Protein AF-A0A561W1V2-F1 (afdb_monomer)

Nearest PDB structures (foldseek):
  8jh6-assembly1_B  TM=4.503E-01  e=3.134E-01  synthetic construct
  3fyq-assembly1_A  TM=4.384E-01  e=1.949E+00  Drosophila melanogaster
  7p3r-assembly1_D  TM=3.914E-01  e=1.766E+00  Vibrio cholerae O1 biovar El Tor str. N16961

Radius of gyration: 22.19 Å; Cα contacts (8 Å, |Δi|>4): 143; chains: 1; bounding box: 46×41×90 Å

Mean predicted aligned error: 9.51 Å

Sequence (174 aa):
MGTGLNDRARFRRDHTAKLFEQRSAAYAGYGRAIKACYQLSNRIAAGRGLHAQTPSLSPEDGLPQLEAAAAQRERDWEHVLLLGDPATVEAARTWHRSVWLMEWYAHGWIEDADADGWERAVADASRARTDFYAAARQSLNIPDARLTDGVWPVEWMMRRKPATAADVASPRGH

Structure (mmCIF, N/CA/C/O backbone):
data_AF-A0A561W1V2-F1
#
_entry.id   AF-A0A561W1V2-F1
#
loop_
_atom_site.group_PDB
_atom_site.id
_atom_site.type_symbol
_atom_site.label_atom_id
_atom_site.label_alt_id
_atom_site.label_comp_id
_atom_site.label_asym_id
_atom_site.label_entity_id
_atom_site.label_seq_id
_atom_site.pdbx_PDB_ins_code
_atom_site.Cartn_x
_atom_site.Cartn_y
_atom_site.Cartn_z
_atom_site.occupancy
_atom_site.B_iso_or_equiv
_atom_site.auth_seq_id
_atom_site.auth_comp_id
_atom_site.auth_asym_id
_atom_site.auth_atom_id
_atom_site.pdbx_PDB_model_num
ATOM 1 N N . MET A 1 1 ? -29.371 10.754 42.926 1.00 50.38 1 MET A N 1
ATOM 2 C CA . MET A 1 1 ? -28.216 9.844 42.746 1.00 50.38 1 MET A CA 1
ATOM 3 C 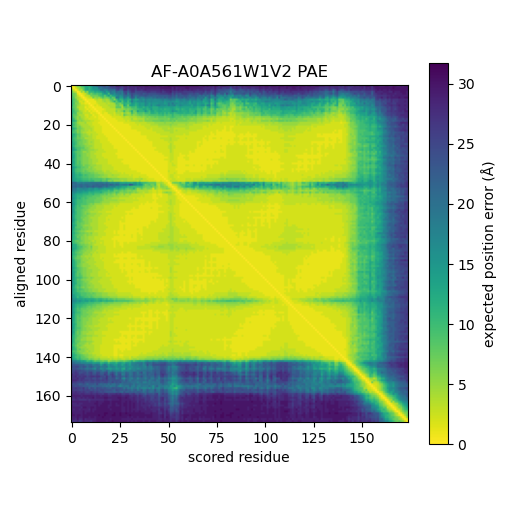C . MET A 1 1 ? -28.379 9.076 41.433 1.00 50.38 1 MET A C 1
ATOM 5 O O . MET A 1 1 ? -29.119 8.108 41.406 1.00 50.38 1 MET A O 1
ATOM 9 N N . GLY A 1 2 ? -27.760 9.535 40.338 1.00 56.50 2 GLY A N 1
ATOM 10 C CA . GLY A 1 2 ? -27.912 8.931 38.997 1.00 56.50 2 GLY A CA 1
ATOM 11 C C . GLY A 1 2 ? -26.825 9.340 37.991 1.00 56.50 2 GLY A C 1
ATOM 12 O O . GLY A 1 2 ? -27.050 9.315 36.788 1.00 56.50 2 GLY A O 1
ATOM 13 N N . THR A 1 3 ? -25.656 9.769 38.473 1.00 61.47 3 THR A N 1
ATOM 14 C CA . THR A 1 3 ? -24.596 10.389 37.657 1.00 61.47 3 THR A CA 1
ATOM 15 C C . THR A 1 3 ? -23.541 9.390 37.167 1.00 61.47 3 THR A C 1
ATOM 17 O O . THR A 1 3 ? -23.103 9.491 36.028 1.00 61.47 3 THR A O 1
ATOM 20 N N . GLY A 1 4 ? -23.188 8.361 37.946 1.00 67.69 4 GLY A N 1
ATOM 21 C CA . GLY A 1 4 ? -22.069 7.461 37.611 1.00 67.69 4 GLY A CA 1
ATOM 22 C C . GLY A 1 4 ? -22.291 6.499 36.429 1.00 67.69 4 GLY A C 1
ATOM 23 O O . GLY A 1 4 ? -21.335 6.135 35.749 1.00 67.69 4 GLY A O 1
ATOM 24 N N . LEU A 1 5 ? -23.532 6.079 36.154 1.00 69.69 5 LEU A N 1
ATOM 25 C CA . LEU A 1 5 ? -23.837 5.171 35.032 1.00 69.69 5 LEU A CA 1
ATOM 26 C C . LEU A 1 5 ? -23.863 5.907 33.685 1.00 69.69 5 LEU A C 1
ATOM 28 O O . LEU A 1 5 ? -23.300 5.416 32.706 1.00 69.69 5 LEU A O 1
ATOM 32 N N . ASN A 1 6 ? -24.452 7.107 33.656 1.00 76.94 6 ASN A N 1
ATOM 33 C CA . ASN A 1 6 ? -24.468 7.959 32.466 1.00 76.94 6 ASN A CA 1
ATOM 34 C C . ASN A 1 6 ? -23.058 8.420 32.075 1.00 76.94 6 ASN A C 1
ATOM 36 O O . ASN A 1 6 ? -22.739 8.453 30.885 1.00 76.94 6 ASN A O 1
ATOM 40 N N . ASP A 1 7 ? -22.200 8.700 33.058 1.00 80.81 7 ASP A N 1
ATOM 41 C CA . ASP A 1 7 ? -20.826 9.141 32.808 1.00 80.81 7 ASP A CA 1
ATOM 42 C C . ASP A 1 7 ? -19.958 8.016 32.214 1.00 80.81 7 ASP A C 1
ATOM 44 O O . ASP A 1 7 ? -19.264 8.213 31.218 1.00 80.81 7 ASP A O 1
ATOM 48 N N . ARG A 1 8 ? -20.100 6.776 32.711 1.00 78.00 8 ARG A N 1
ATOM 49 C CA . ARG A 1 8 ? -19.442 5.590 32.123 1.00 78.00 8 ARG A CA 1
ATOM 50 C C . ARG A 1 8 ? -19.919 5.289 30.702 1.00 78.00 8 ARG A C 1
ATOM 52 O O . ARG A 1 8 ? -19.114 4.919 29.847 1.00 78.00 8 ARG A O 1
ATOM 59 N N . ALA A 1 9 ? -21.219 5.428 30.437 1.00 80.62 9 ALA A N 1
ATOM 60 C CA . ALA A 1 9 ? -21.780 5.211 29.105 1.00 80.62 9 ALA A CA 1
ATOM 61 C C . ALA A 1 9 ? -21.320 6.280 28.100 1.00 80.62 9 ALA A C 1
ATOM 63 O O . ALA A 1 9 ? -21.089 5.966 26.932 1.00 80.62 9 ALA A O 1
ATOM 64 N N . ARG A 1 10 ? -21.162 7.538 28.535 1.00 79.50 10 ARG A N 1
ATOM 65 C CA . ARG A 1 10 ? -20.542 8.601 27.731 1.00 79.50 10 ARG A CA 1
ATOM 66 C C . ARG A 1 10 ? -19.061 8.303 27.479 1.00 79.50 10 ARG A C 1
ATOM 68 O O . ARG A 1 10 ? -18.674 8.211 26.321 1.00 79.50 10 ARG A O 1
ATOM 75 N N . PHE A 1 11 ? -18.281 8.025 28.526 1.00 82.25 11 PHE A N 1
ATOM 76 C CA . PHE A 1 11 ? -16.850 7.724 28.414 1.00 82.25 11 PHE A CA 1
ATOM 77 C C . PHE A 1 11 ? -16.556 6.580 27.430 1.00 82.25 11 PHE A C 1
ATOM 79 O O . PHE A 1 11 ? -15.683 6.700 26.575 1.00 82.25 11 PHE A O 1
ATOM 86 N N . ARG A 1 12 ? -17.325 5.483 27.490 1.00 80.69 12 ARG A N 1
ATOM 87 C CA . ARG A 1 12 ? -17.174 4.356 26.553 1.00 80.69 12 ARG A CA 1
ATOM 88 C C . ARG A 1 12 ? -17.457 4.743 25.102 1.00 80.69 12 ARG A C 1
ATOM 90 O O . ARG A 1 12 ? -16.742 4.283 24.212 1.00 80.69 12 ARG A O 1
ATOM 97 N N . ARG A 1 13 ? -18.489 5.557 24.852 1.00 82.31 13 ARG A N 1
ATOM 98 C CA . ARG A 1 13 ? -18.819 6.033 23.499 1.00 82.31 13 ARG A CA 1
ATOM 99 C C . ARG A 1 13 ? -17.713 6.925 22.951 1.00 82.31 13 ARG A C 1
ATOM 101 O O . ARG A 1 13 ? -17.255 6.680 21.842 1.00 82.31 13 ARG A O 1
ATOM 108 N N . ASP A 1 14 ? -17.234 7.867 23.755 1.00 86.00 14 ASP A N 1
ATOM 109 C CA . ASP A 1 14 ? -16.172 8.793 23.357 1.00 86.00 14 ASP A CA 1
ATOM 110 C C . ASP A 1 14 ? -14.857 8.050 23.084 1.00 86.00 14 ASP A C 1
ATOM 112 O O . ASP A 1 14 ? -14.176 8.317 22.096 1.00 86.00 14 ASP A O 1
ATOM 116 N N . HIS A 1 15 ? -14.522 7.058 23.914 1.00 85.44 15 HIS A N 1
ATOM 117 C CA . HIS A 1 15 ? -13.357 6.200 23.698 1.00 85.44 15 HIS A CA 1
ATOM 118 C C . HIS A 1 15 ? -13.479 5.370 22.411 1.00 85.44 15 HIS A C 1
ATOM 120 O O . HIS A 1 15 ? -12.527 5.266 21.642 1.00 85.44 15 HIS A O 1
ATOM 126 N N . THR A 1 16 ? -14.661 4.807 22.147 1.00 87.00 16 THR A N 1
ATOM 127 C CA . THR A 1 16 ? -14.923 4.033 20.923 1.00 87.00 16 THR A CA 1
ATOM 128 C C . THR A 1 16 ? -14.816 4.912 19.677 1.00 87.00 16 THR A C 1
ATOM 130 O O . THR A 1 16 ? -14.198 4.506 18.697 1.00 87.00 16 THR A O 1
ATOM 133 N N . ALA A 1 17 ? -15.357 6.133 19.726 1.00 89.69 17 ALA A N 1
ATOM 134 C CA . ALA A 1 17 ? -15.276 7.091 18.627 1.00 89.69 17 ALA A CA 1
ATOM 135 C C . ALA A 1 17 ? -13.825 7.504 18.326 1.00 89.69 17 ALA A C 1
ATOM 137 O O . ALA A 1 17 ? -13.420 7.513 17.167 1.00 89.69 17 ALA A O 1
ATOM 138 N N . LYS A 1 18 ? -13.016 7.762 19.363 1.00 91.56 18 LYS A N 1
ATOM 139 C CA . LYS A 1 18 ? -11.589 8.087 19.200 1.00 91.56 18 LYS A CA 1
ATOM 140 C C . LYS A 1 18 ? -10.798 6.940 18.582 1.00 91.56 18 LYS A C 1
ATOM 142 O O . LYS A 1 18 ? -10.007 7.169 17.674 1.00 91.56 18 LYS A O 1
ATOM 147 N N . LEU A 1 19 ? -11.028 5.708 19.040 1.00 89.94 19 LEU A N 1
ATOM 148 C CA . LEU A 1 19 ? -10.378 4.537 18.451 1.00 89.94 19 LEU A CA 1
ATOM 149 C C . LEU A 1 19 ? -10.779 4.337 16.987 1.00 89.94 19 LEU A C 1
ATOM 151 O O . LEU A 1 19 ? -9.924 4.017 16.164 1.00 89.94 19 LEU A O 1
ATOM 155 N N . PHE A 1 20 ? -12.053 4.554 16.650 1.00 93.19 20 PHE A N 1
ATOM 156 C CA . PHE A 1 20 ? -12.519 4.517 15.265 1.00 93.19 20 PHE A CA 1
ATOM 157 C C . PHE A 1 20 ? -11.784 5.549 14.397 1.00 93.19 20 PHE A C 1
ATOM 159 O O . PHE A 1 20 ? -11.265 5.199 13.339 1.00 93.19 20 PHE A O 1
ATOM 166 N N . GLU A 1 21 ? -11.695 6.801 14.853 1.00 94.44 21 GLU A N 1
ATOM 167 C CA . GLU A 1 21 ? -11.021 7.880 14.125 1.00 94.44 21 GLU A CA 1
ATOM 168 C C . GLU A 1 21 ? -9.531 7.579 13.915 1.00 94.44 21 GLU A C 1
ATOM 170 O O . GLU A 1 21 ? -9.034 7.649 12.790 1.00 94.44 21 GLU A O 1
ATOM 175 N N . GLN A 1 22 ? -8.833 7.163 14.975 1.00 96.31 22 GLN A N 1
ATOM 176 C CA . GLN A 1 22 ? -7.414 6.803 14.922 1.00 96.31 22 GLN A CA 1
ATOM 177 C C . GLN A 1 22 ? -7.156 5.635 13.966 1.00 96.31 22 GLN A C 1
ATOM 179 O O . GLN A 1 22 ? -6.236 5.694 13.150 1.00 96.31 22 GLN A O 1
ATOM 184 N N . ARG A 1 23 ? -7.989 4.590 14.022 1.00 96.06 23 ARG A N 1
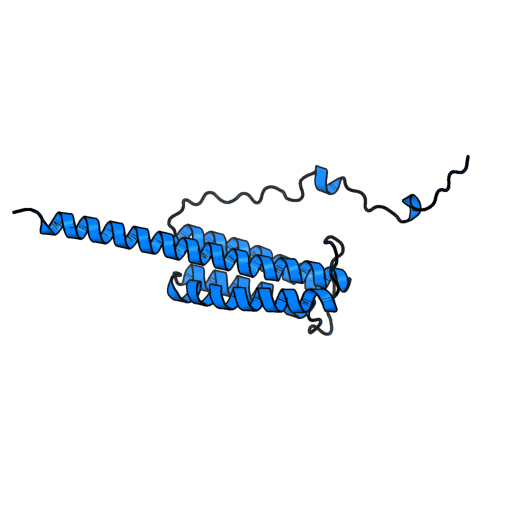ATOM 185 C CA . ARG A 1 23 ? -7.889 3.432 13.129 1.00 96.06 23 ARG A CA 1
ATOM 186 C C . ARG A 1 23 ? -8.162 3.816 11.675 1.00 96.06 23 ARG A C 1
ATOM 188 O O . ARG A 1 23 ? -7.403 3.432 10.789 1.00 96.06 23 ARG A O 1
ATOM 195 N N . SER A 1 24 ? -9.202 4.612 11.427 1.00 96.38 24 SER A N 1
ATOM 196 C CA . SER A 1 24 ? -9.519 5.116 10.088 1.00 96.38 24 SER A CA 1
ATOM 197 C C . SER A 1 24 ? -8.363 5.940 9.515 1.00 96.38 24 SER A C 1
ATOM 199 O O . SER A 1 24 ? -7.991 5.762 8.353 1.00 96.38 24 SER A O 1
ATOM 201 N N . ALA A 1 25 ? -7.760 6.812 10.327 1.00 97.31 25 ALA A N 1
ATOM 202 C CA . ALA A 1 25 ? -6.604 7.604 9.927 1.00 97.31 25 ALA A CA 1
ATOM 203 C C . ALA A 1 25 ? -5.380 6.726 9.619 1.00 97.31 25 ALA A C 1
ATOM 205 O O . ALA A 1 25 ? -4.722 6.950 8.602 1.00 97.31 25 ALA A O 1
ATOM 206 N N . ALA A 1 26 ? -5.111 5.701 10.436 1.00 98.06 26 ALA A N 1
ATOM 207 C CA . ALA A 1 26 ? -4.019 4.754 10.210 1.00 98.06 26 ALA A CA 1
ATOM 208 C C . ALA A 1 26 ? -4.178 4.009 8.875 1.00 98.06 26 ALA A C 1
ATOM 210 O O . ALA A 1 26 ? -3.259 3.997 8.057 1.00 98.06 26 ALA A O 1
ATOM 211 N N . TYR A 1 27 ? -5.365 3.458 8.602 1.00 98.06 27 TYR A N 1
ATOM 212 C CA . TYR A 1 27 ? -5.631 2.741 7.351 1.00 98.06 27 TYR A CA 1
ATOM 213 C C . TYR A 1 27 ? -5.538 3.647 6.118 1.00 98.06 27 TYR A C 1
ATOM 215 O O . TYR A 1 27 ? -4.960 3.256 5.102 1.00 98.06 27 TYR A O 1
ATOM 223 N N . ALA A 1 28 ? -6.072 4.870 6.198 1.00 97.38 28 ALA A N 1
ATOM 224 C CA . ALA A 1 28 ? -6.002 5.833 5.102 1.00 97.38 28 ALA A CA 1
ATOM 225 C C . ALA A 1 28 ? -4.567 6.327 4.846 1.00 97.38 28 ALA A C 1
ATOM 227 O O . ALA A 1 28 ? -4.155 6.455 3.689 1.00 97.38 28 ALA A O 1
ATOM 228 N N . GLY A 1 29 ? -3.801 6.589 5.912 1.00 98.00 29 GLY A N 1
ATOM 229 C CA . GLY A 1 29 ? -2.387 6.960 5.840 1.00 98.00 29 GLY A CA 1
ATOM 230 C C . GLY A 1 29 ? -1.564 5.879 5.151 1.00 98.00 29 GLY A C 1
ATOM 231 O O . GLY A 1 29 ? -0.970 6.131 4.102 1.00 98.00 29 GLY A O 1
ATOM 232 N N . TYR A 1 30 ? -1.659 4.654 5.660 1.00 98.50 30 TYR A N 1
ATOM 233 C CA . TYR A 1 30 ? -0.955 3.503 5.114 1.00 98.50 30 TYR A CA 1
ATOM 234 C C . TYR A 1 30 ? -1.314 3.211 3.652 1.00 98.50 30 TYR A C 1
ATOM 236 O O . TYR A 1 30 ? -0.427 3.047 2.812 1.00 98.50 30 TYR A O 1
ATOM 244 N N . GLY A 1 31 ? -2.607 3.227 3.305 1.00 97.88 31 GLY A N 1
ATOM 245 C CA . GLY A 1 31 ? -3.040 2.996 1.926 1.00 97.88 31 GLY A CA 1
ATOM 246 C C . GLY A 1 31 ? -2.501 4.041 0.944 1.00 97.88 31 GLY A C 1
ATOM 247 O O . GLY A 1 31 ? -2.145 3.708 -0.188 1.00 97.88 31 GLY A O 1
ATOM 248 N N . ARG A 1 32 ? -2.373 5.3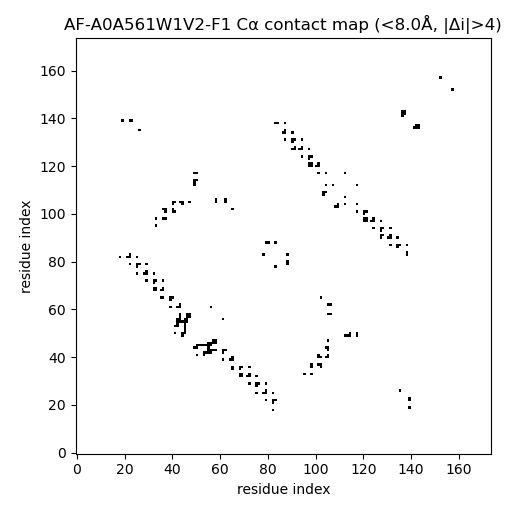02 1.373 1.00 98.06 32 ARG A N 1
ATOM 249 C CA . ARG A 1 32 ? -1.727 6.358 0.582 1.00 98.06 32 ARG A CA 1
ATOM 250 C C . ARG A 1 32 ? -0.225 6.110 0.418 1.00 98.06 32 ARG A C 1
ATOM 252 O O . ARG A 1 32 ? 0.275 6.282 -0.693 1.00 98.06 32 ARG A O 1
ATOM 259 N N . ALA A 1 33 ? 0.472 5.689 1.472 1.00 98.25 33 ALA A N 1
ATOM 260 C CA . ALA A 1 33 ? 1.908 5.421 1.419 1.00 98.25 33 ALA A CA 1
ATOM 261 C C . ALA A 1 33 ? 2.253 4.227 0.512 1.00 98.25 33 ALA A C 1
ATOM 263 O O . ALA A 1 33 ? 3.119 4.348 -0.358 1.00 98.25 33 ALA A O 1
ATOM 264 N N . ILE A 1 34 ? 1.518 3.110 0.612 1.00 98.06 34 ILE A N 1
ATOM 265 C CA . ILE A 1 34 ? 1.686 1.995 -0.333 1.00 98.06 34 ILE A CA 1
ATOM 266 C C . ILE A 1 34 ? 1.369 2.430 -1.764 1.00 98.06 34 ILE A C 1
ATOM 268 O O . ILE A 1 34 ? 2.099 2.076 -2.690 1.00 98.06 34 ILE A O 1
ATOM 272 N N . LYS A 1 35 ? 0.301 3.209 -1.977 1.00 96.50 35 LYS A N 1
ATOM 273 C CA . LYS A 1 35 ? -0.057 3.669 -3.325 1.00 96.50 35 LYS A CA 1
ATOM 274 C C . LYS A 1 35 ? 1.055 4.506 -3.962 1.00 96.50 35 LYS A C 1
ATOM 276 O O . LYS A 1 35 ? 1.255 4.396 -5.170 1.00 96.50 35 LYS A O 1
ATOM 281 N N . ALA A 1 36 ? 1.788 5.298 -3.179 1.00 98.12 36 ALA A N 1
ATOM 282 C CA . ALA A 1 36 ? 2.956 6.025 -3.671 1.00 98.12 36 ALA A CA 1
ATOM 283 C C . ALA A 1 36 ? 4.065 5.064 -4.141 1.00 98.12 36 ALA A C 1
ATOM 285 O O . ALA A 1 36 ? 4.544 5.203 -5.266 1.00 98.12 36 ALA A O 1
ATOM 286 N N . CYS A 1 37 ? 4.391 4.040 -3.341 1.00 98.50 37 CYS A N 1
ATOM 287 C CA . CYS A 1 37 ? 5.364 3.000 -3.708 1.00 98.50 37 CYS A CA 1
ATOM 288 C C . CYS A 1 37 ? 4.942 2.260 -4.990 1.00 98.50 37 CYS A C 1
ATOM 290 O O . CYS A 1 37 ? 5.729 2.117 -5.926 1.00 98.50 37 CYS A O 1
ATOM 292 N N . TYR A 1 38 ? 3.664 1.874 -5.076 1.00 97.75 38 TYR A N 1
ATOM 293 C CA . TYR A 1 38 ? 3.066 1.241 -6.253 1.00 97.75 38 TYR A CA 1
ATOM 294 C C . TYR A 1 38 ? 3.200 2.120 -7.507 1.00 97.75 38 TYR A C 1
ATOM 296 O O . TYR A 1 38 ? 3.613 1.643 -8.564 1.00 97.75 38 TYR A O 1
ATOM 304 N N . GLN A 1 39 ? 2.863 3.411 -7.419 1.00 96.38 39 GLN A N 1
ATOM 305 C CA . GLN A 1 39 ? 2.921 4.326 -8.564 1.00 96.38 39 GLN A CA 1
ATOM 306 C C . GLN A 1 39 ? 4.352 4.565 -9.045 1.00 96.38 39 GLN A C 1
ATOM 308 O O . GLN A 1 39 ? 4.597 4.544 -10.250 1.00 96.38 39 GLN A O 1
ATOM 313 N N . LEU A 1 40 ? 5.293 4.770 -8.124 1.00 97.75 40 LEU A N 1
ATOM 314 C CA . LEU A 1 40 ? 6.703 4.952 -8.464 1.00 97.75 40 LEU A CA 1
ATOM 315 C C . LEU A 1 40 ? 7.287 3.688 -9.097 1.00 97.75 40 LEU A C 1
ATOM 317 O O . LEU A 1 40 ? 7.914 3.780 -10.150 1.00 97.75 40 LEU A O 1
ATOM 321 N N . SER A 1 41 ? 6.973 2.513 -8.544 1.00 97.62 41 SER A N 1
ATOM 322 C CA . SER A 1 41 ? 7.391 1.230 -9.118 1.00 97.62 41 SER A CA 1
ATOM 323 C C . SER A 1 41 ? 6.888 1.059 -10.554 1.00 97.62 41 SER A C 1
ATOM 325 O O . SER A 1 41 ? 7.669 0.696 -11.426 1.00 97.62 41 SER A O 1
ATOM 327 N N . ASN A 1 42 ? 5.625 1.410 -10.843 1.00 95.75 42 ASN A N 1
ATOM 328 C CA . AS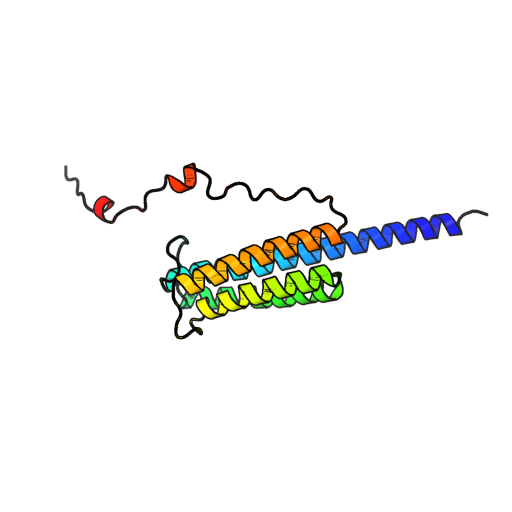N A 1 42 ? 5.086 1.374 -12.212 1.00 95.75 42 ASN A CA 1
ATOM 329 C C . ASN A 1 42 ? 5.843 2.285 -13.186 1.00 95.75 42 ASN A C 1
ATOM 331 O O . ASN A 1 42 ? 6.121 1.889 -14.316 1.00 95.75 42 ASN A O 1
ATOM 335 N N . ARG A 1 43 ? 6.178 3.508 -12.765 1.00 96.62 43 ARG A N 1
ATOM 336 C CA . ARG A 1 43 ? 6.890 4.470 -13.620 1.00 96.62 43 ARG A CA 1
ATOM 337 C C . ARG A 1 43 ? 8.332 4.038 -13.887 1.00 96.62 43 ARG A C 1
ATOM 339 O O . ARG A 1 43 ? 8.805 4.174 -15.013 1.00 96.62 43 ARG A O 1
ATOM 346 N N . ILE A 1 44 ? 9.011 3.493 -12.879 1.00 97.25 44 ILE A N 1
ATOM 347 C CA . ILE A 1 44 ? 10.384 2.989 -13.013 1.00 97.25 44 ILE A CA 1
ATOM 348 C C . ILE A 1 44 ? 10.407 1.719 -13.872 1.00 97.25 44 ILE A C 1
ATOM 350 O O . ILE A 1 44 ? 11.224 1.611 -14.783 1.00 97.25 44 ILE A O 1
ATOM 354 N N . ALA A 1 45 ? 9.467 0.794 -13.657 1.00 95.00 45 ALA A N 1
ATOM 355 C CA . ALA A 1 45 ? 9.302 -0.394 -14.494 1.00 95.00 45 ALA A CA 1
ATOM 356 C C . ALA A 1 45 ? 9.038 -0.024 -15.965 1.00 95.00 45 ALA A C 1
ATOM 358 O O . ALA A 1 45 ? 9.610 -0.634 -16.867 1.00 95.00 45 ALA A O 1
ATOM 359 N N . ALA A 1 46 ? 8.260 1.034 -16.220 1.00 93.56 46 ALA A N 1
ATOM 360 C CA . ALA A 1 46 ? 8.085 1.581 -17.564 1.00 93.56 46 ALA A CA 1
ATOM 361 C C . ALA A 1 46 ? 9.393 2.129 -18.161 1.00 93.56 46 ALA A C 1
ATOM 363 O O . ALA A 1 46 ? 9.695 1.865 -19.322 1.00 93.56 46 ALA A O 1
ATOM 364 N N . GLY A 1 47 ? 10.216 2.824 -17.366 1.00 92.25 47 GLY A N 1
ATOM 365 C CA . GLY A 1 47 ? 11.561 3.254 -17.776 1.00 92.25 47 GLY A CA 1
ATOM 366 C C . GLY A 1 47 ? 12.522 2.101 -18.083 1.00 92.25 47 GLY A C 1
ATOM 367 O O . GLY A 1 47 ? 13.443 2.271 -18.877 1.00 92.25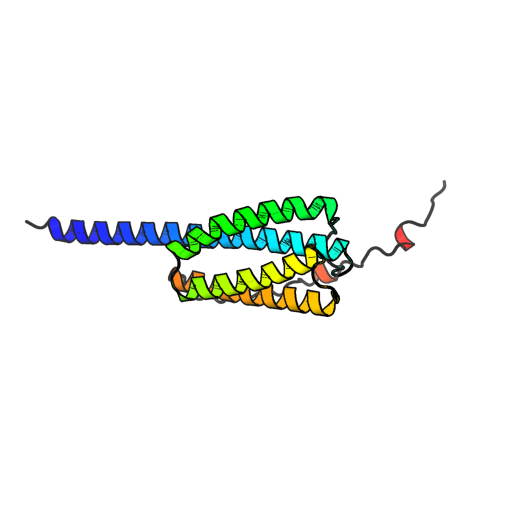 47 GLY A O 1
ATOM 368 N N . ARG A 1 48 ? 12.277 0.919 -17.510 1.00 91.94 48 ARG A N 1
ATOM 369 C CA . ARG A 1 48 ? 13.010 -0.328 -17.783 1.00 91.94 48 ARG A CA 1
ATOM 370 C C . ARG A 1 48 ? 12.433 -1.150 -18.940 1.00 91.94 48 ARG A C 1
ATOM 372 O O . ARG A 1 48 ? 12.967 -2.208 -19.243 1.00 91.94 48 ARG A O 1
ATOM 379 N N . GLY A 1 49 ? 11.351 -0.695 -19.574 1.00 91.19 49 GLY A N 1
ATOM 380 C CA . GLY A 1 49 ? 10.699 -1.417 -20.672 1.00 91.19 49 GLY A CA 1
ATOM 381 C C . GLY A 1 49 ? 9.786 -2.570 -20.239 1.00 91.19 49 GLY A C 1
ATOM 382 O O . GLY A 1 49 ? 9.304 -3.299 -21.099 1.00 91.19 49 GLY A O 1
ATOM 383 N N . LEU A 1 50 ? 9.497 -2.720 -18.941 1.00 89.88 50 LEU A N 1
ATOM 384 C CA . LEU A 1 50 ? 8.601 -3.763 -18.414 1.00 89.88 50 LEU A CA 1
ATOM 385 C C . LEU A 1 50 ? 7.115 -3.384 -18.521 1.00 89.88 50 LEU A C 1
ATOM 387 O O . LEU A 1 50 ? 6.240 -4.232 -18.374 1.00 89.88 50 LEU A O 1
ATOM 391 N N . HIS A 1 51 ? 6.810 -2.100 -18.743 1.00 81.00 51 HIS A N 1
ATOM 392 C CA . HIS A 1 51 ? 5.437 -1.601 -18.748 1.00 81.00 51 HIS A CA 1
ATOM 393 C C . HIS A 1 51 ? 5.241 -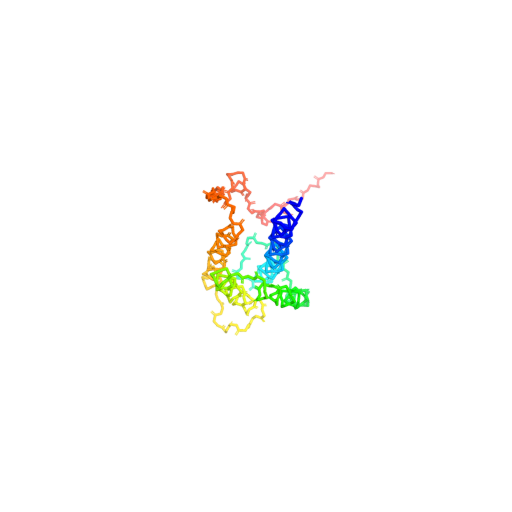0.413 -19.700 1.00 81.00 51 HIS A C 1
ATOM 395 O O . HIS A 1 51 ? 5.779 0.666 -19.483 1.00 81.00 51 HIS A O 1
ATOM 401 N N . ALA A 1 52 ? 4.428 -0.571 -20.746 1.00 67.50 52 ALA A N 1
ATOM 402 C CA . ALA A 1 52 ? 4.295 0.448 -21.797 1.00 67.50 52 ALA A CA 1
ATOM 403 C C . ALA A 1 52 ? 3.219 1.524 -21.535 1.00 67.50 52 ALA A C 1
ATOM 405 O O . ALA A 1 52 ? 3.166 2.527 -22.244 1.00 67.50 52 ALA A O 1
ATOM 406 N N . GLN A 1 53 ? 2.328 1.327 -20.557 1.00 73.62 53 GLN A N 1
ATOM 407 C CA . GLN A 1 53 ? 1.104 2.136 -20.423 1.00 73.62 53 GLN A CA 1
ATOM 408 C C . GLN A 1 53 ? 1.218 3.317 -19.444 1.00 73.62 53 GLN A C 1
ATOM 410 O O . GLN A 1 53 ? 0.285 4.113 -19.331 1.00 73.62 53 GLN A O 1
ATOM 415 N N . THR A 1 54 ? 2.352 3.466 -18.755 1.00 80.56 54 THR A N 1
ATOM 416 C CA . THR A 1 54 ? 2.576 4.517 -17.749 1.00 80.56 54 THR A CA 1
ATOM 417 C C . THR A 1 54 ? 3.725 5.436 -18.183 1.00 80.56 54 THR A C 1
ATOM 419 O O . THR A 1 54 ? 4.721 4.930 -18.699 1.00 80.56 54 THR A O 1
ATOM 422 N N . PRO A 1 55 ? 3.648 6.768 -17.961 1.00 87.19 55 PRO A N 1
ATOM 423 C CA . PRO A 1 55 ? 4.779 7.664 -18.192 1.00 87.19 55 PRO A CA 1
ATOM 424 C C . PRO A 1 55 ? 6.029 7.184 -17.451 1.00 87.19 55 PRO A C 1
ATOM 426 O O . PRO A 1 55 ? 6.015 7.057 -16.221 1.00 87.19 55 PRO A O 1
ATOM 429 N N . SER A 1 56 ? 7.094 6.919 -18.202 1.00 92.06 56 SER A N 1
ATOM 430 C CA . SER A 1 56 ? 8.331 6.379 -17.654 1.00 92.06 56 SER A CA 1
ATOM 431 C C . SER A 1 56 ? 9.022 7.360 -16.705 1.00 92.06 56 SER A C 1
ATOM 433 O O . SER A 1 56 ? 8.866 8.582 -16.782 1.00 92.06 56 SER A O 1
ATOM 435 N N . LEU A 1 57 ? 9.788 6.796 -15.780 1.00 93.88 57 LEU A N 1
ATOM 436 C CA . LEU A 1 57 ? 10.750 7.495 -14.941 1.00 93.88 57 LEU A CA 1
ATOM 437 C C . LEU A 1 57 ? 12.050 6.694 -14.985 1.00 93.88 57 LEU A C 1
ATOM 439 O O . LEU A 1 57 ? 12.009 5.465 -14.909 1.00 93.88 57 LEU A O 1
ATOM 443 N N . SER A 1 58 ? 13.185 7.370 -15.149 1.00 94.12 58 SER A N 1
ATOM 444 C CA . SER A 1 58 ? 14.484 6.698 -15.121 1.00 94.12 58 SER A CA 1
ATOM 445 C C . SER A 1 58 ? 14.720 6.086 -13.726 1.00 94.12 58 SER A C 1
ATOM 447 O O . SER A 1 58 ? 14.218 6.623 -12.731 1.00 94.12 58 SER A O 1
ATOM 449 N N . PRO A 1 59 ? 15.470 4.975 -13.601 1.00 94.44 59 PRO A N 1
ATOM 450 C CA . PRO A 1 59 ? 15.864 4.471 -12.287 1.00 94.44 59 PRO A CA 1
ATOM 451 C C . PRO A 1 59 ? 16.655 5.500 -11.464 1.00 94.44 59 PRO A C 1
ATOM 453 O O . PRO A 1 59 ? 16.444 5.590 -10.259 1.00 94.44 59 PRO A O 1
ATOM 456 N N . GLU A 1 60 ? 17.506 6.305 -12.109 1.00 95.19 60 GLU A N 1
ATOM 457 C CA . GLU A 1 60 ? 18.307 7.355 -11.461 1.00 95.19 60 GLU A CA 1
ATOM 458 C C . GLU A 1 60 ? 17.430 8.400 -10.755 1.00 95.19 60 GLU A C 1
ATOM 460 O O . GLU A 1 60 ? 17.636 8.687 -9.578 1.00 95.19 60 GLU A O 1
ATOM 465 N N . ASP A 1 61 ? 16.390 8.898 -11.428 1.00 95.81 61 ASP A N 1
ATOM 466 C CA . ASP A 1 61 ? 15.479 9.892 -10.849 1.00 95.81 61 ASP A CA 1
ATOM 467 C C . ASP A 1 61 ? 14.435 9.262 -9.917 1.00 95.81 61 ASP A C 1
ATOM 469 O O . ASP A 1 61 ? 13.903 9.914 -9.012 1.00 95.81 61 ASP A O 1
ATOM 473 N N . GLY A 1 62 ? 14.067 8.006 -10.179 1.00 97.31 62 GLY A N 1
ATOM 474 C CA . GLY A 1 62 ? 12.936 7.345 -9.542 1.00 97.31 62 GLY A CA 1
ATOM 475 C C . GLY A 1 62 ? 13.257 6.629 -8.240 1.00 97.31 62 GLY A C 1
ATOM 476 O O . GLY A 1 62 ? 12.444 6.691 -7.316 1.00 97.31 62 GLY A O 1
ATOM 477 N N . LEU A 1 63 ? 14.410 5.967 -8.136 1.00 98.31 63 LEU A N 1
ATOM 478 C CA . LEU A 1 63 ? 14.753 5.179 -6.949 1.00 98.31 63 LEU A CA 1
ATOM 479 C C . LEU A 1 63 ? 14.859 6.026 -5.668 1.00 98.31 63 LEU A C 1
ATOM 481 O O . LEU A 1 63 ? 14.254 5.621 -4.676 1.00 98.31 63 LEU A O 1
ATOM 485 N N . PRO A 1 64 ? 15.459 7.235 -5.666 1.00 98.38 64 PRO A N 1
ATOM 486 C CA . PRO A 1 64 ? 15.457 8.085 -4.470 1.00 98.38 64 PRO A CA 1
ATOM 487 C C . PRO A 1 64 ? 14.042 8.470 -4.004 1.00 98.38 64 PRO A C 1
ATOM 489 O O . PRO A 1 64 ? 13.759 8.553 -2.808 1.00 98.38 64 PRO A O 1
ATOM 492 N N . GLN A 1 65 ? 13.115 8.678 -4.946 1.00 98.44 65 GLN A N 1
ATOM 493 C CA . GLN A 1 65 ? 11.709 8.949 -4.624 1.00 98.44 65 GLN A CA 1
ATOM 494 C C . GLN A 1 65 ? 11.017 7.703 -4.064 1.00 98.44 65 GLN A C 1
ATOM 496 O O . GLN A 1 65 ? 10.192 7.813 -3.153 1.00 98.44 65 GLN A O 1
ATOM 501 N N . LEU A 1 66 ? 11.343 6.525 -4.606 1.00 98.56 66 LEU A N 1
ATOM 502 C CA . LEU A 1 66 ? 10.809 5.249 -4.143 1.00 98.56 66 LEU A CA 1
ATOM 503 C C . LEU A 1 66 ? 11.258 4.947 -2.713 1.00 98.56 66 LEU A C 1
ATOM 505 O O . LEU A 1 66 ? 10.423 4.590 -1.890 1.00 98.56 66 LEU A O 1
ATOM 509 N N . GLU A 1 67 ? 12.529 5.176 -2.393 1.00 98.44 67 GLU A N 1
ATOM 510 C CA . GLU A 1 67 ? 13.076 5.023 -1.042 1.00 98.44 67 GLU A CA 1
ATOM 511 C C . GLU A 1 67 ? 12.391 5.963 -0.040 1.00 98.44 67 GLU A C 1
ATOM 513 O O . GLU A 1 67 ? 11.981 5.540 1.042 1.00 98.44 67 GLU A O 1
ATOM 518 N N . ALA A 1 68 ? 12.176 7.230 -0.412 1.00 98.44 68 ALA A N 1
ATOM 519 C CA . ALA A 1 68 ? 11.445 8.175 0.430 1.00 98.44 68 ALA A CA 1
ATOM 520 C C . ALA A 1 68 ? 9.988 7.732 0.677 1.00 98.44 68 ALA A C 1
ATOM 522 O O . ALA A 1 68 ? 9.476 7.847 1.798 1.00 98.44 68 ALA A O 1
ATOM 523 N N . ALA A 1 69 ? 9.319 7.200 -0.353 1.00 98.44 69 ALA A N 1
ATOM 524 C CA . ALA A 1 69 ? 7.974 6.645 -0.233 1.00 98.44 69 ALA A CA 1
ATOM 525 C C . ALA A 1 69 ? 7.948 5.372 0.631 1.00 98.44 69 ALA A C 1
ATOM 527 O O . ALA A 1 69 ? 7.052 5.226 1.466 1.00 98.44 69 ALA A O 1
ATOM 528 N N . ALA A 1 70 ? 8.941 4.491 0.489 1.00 98.12 70 ALA A N 1
ATOM 529 C CA . ALA A 1 70 ? 9.089 3.278 1.287 1.00 98.12 70 ALA A CA 1
ATOM 530 C C . ALA A 1 70 ? 9.307 3.603 2.772 1.00 98.12 70 ALA A C 1
ATOM 532 O O . ALA A 1 70 ? 8.616 3.053 3.627 1.00 98.12 70 ALA A O 1
ATOM 533 N N . ALA A 1 71 ? 10.147 4.591 3.086 1.00 98.38 71 ALA A N 1
ATOM 534 C CA . ALA A 1 71 ? 10.332 5.062 4.458 1.00 98.38 71 ALA A CA 1
ATOM 535 C C . ALA A 1 71 ? 9.034 5.634 5.063 1.00 98.38 71 ALA A C 1
ATOM 537 O O . ALA A 1 71 ? 8.768 5.479 6.256 1.00 98.38 71 ALA A O 1
ATOM 538 N N . GLN A 1 72 ? 8.197 6.301 4.258 1.00 98.31 72 GLN A N 1
ATOM 539 C CA . GLN A 1 72 ? 6.873 6.739 4.711 1.00 98.31 72 GLN A CA 1
ATOM 540 C C . GLN A 1 72 ? 5.927 5.552 4.938 1.00 98.31 72 GLN A C 1
ATOM 542 O O . GLN A 1 72 ? 5.227 5.527 5.950 1.00 98.31 72 GLN A O 1
ATOM 547 N N . ARG A 1 73 ? 5.936 4.553 4.045 1.00 98.31 73 ARG A N 1
ATOM 548 C CA . ARG A 1 73 ? 5.171 3.306 4.204 1.00 98.31 73 ARG A CA 1
ATOM 549 C C . ARG A 1 73 ? 5.536 2.587 5.498 1.00 98.31 73 ARG A C 1
ATOM 551 O O . ARG A 1 73 ? 4.631 2.112 6.175 1.00 98.31 73 ARG A O 1
ATOM 558 N N . GLU A 1 74 ? 6.816 2.514 5.848 1.00 98.12 74 GLU A N 1
ATOM 559 C CA . GLU A 1 74 ? 7.284 1.891 7.093 1.00 98.12 74 GLU A CA 1
ATOM 560 C C . GLU A 1 74 ? 6.757 2.616 8.335 1.00 98.12 74 GLU A C 1
ATOM 562 O O . GLU A 1 74 ? 6.240 1.973 9.244 1.00 98.12 74 GLU A O 1
ATOM 567 N N . ARG A 1 75 ? 6.783 3.955 8.351 1.00 97.94 75 ARG A N 1
ATOM 568 C CA . ARG A 1 75 ? 6.197 4.734 9.456 1.00 97.94 75 ARG A CA 1
ATOM 569 C C . ARG A 1 75 ? 4.697 4.485 9.606 1.00 97.94 75 ARG A C 1
ATOM 571 O O . ARG A 1 75 ? 4.218 4.242 10.710 1.00 97.94 75 ARG A O 1
ATOM 578 N N . ASP A 1 76 ? 3.959 4.518 8.499 1.00 98.25 76 ASP A N 1
ATOM 579 C CA . ASP A 1 76 ? 2.509 4.307 8.528 1.00 98.25 76 ASP A CA 1
ATOM 580 C C . ASP A 1 76 ? 2.141 2.841 8.829 1.00 98.25 76 ASP A C 1
ATOM 582 O O . ASP A 1 76 ? 1.064 2.566 9.362 1.00 98.25 76 ASP A O 1
ATOM 586 N N . TRP A 1 77 ? 3.035 1.892 8.534 1.00 98.19 77 TRP A N 1
ATOM 587 C CA . TRP A 1 77 ? 2.856 0.476 8.850 1.00 98.19 77 TRP A CA 1
ATOM 588 C C . TRP A 1 77 ? 2.801 0.218 10.358 1.00 98.19 77 TRP A C 1
ATOM 590 O O . TRP A 1 77 ? 1.924 -0.515 10.817 1.00 98.19 77 TRP A O 1
ATOM 600 N N . GLU A 1 78 ? 3.656 0.880 11.140 1.00 98.31 78 GLU A N 1
ATOM 601 C CA . GLU A 1 78 ? 3.643 0.777 12.607 1.00 98.31 78 GLU A CA 1
ATOM 602 C C . GLU A 1 78 ? 2.284 1.190 13.195 1.00 98.31 78 GLU A C 1
ATOM 604 O O . GLU A 1 78 ? 1.763 0.557 14.114 1.00 98.31 78 GLU A O 1
ATOM 609 N N . HIS A 1 79 ? 1.631 2.200 12.611 1.00 97.88 79 HIS A N 1
ATOM 610 C CA . HIS A 1 79 ? 0.295 2.618 13.042 1.00 97.88 79 HIS A CA 1
ATOM 611 C C . HIS A 1 79 ? -0.762 1.538 12.771 1.00 97.88 79 HIS A C 1
ATOM 613 O O . HIS A 1 79 ? -1.666 1.339 13.586 1.00 97.88 79 HIS A O 1
ATOM 619 N N . VAL A 1 80 ? -0.651 0.821 11.649 1.00 98.12 80 VAL A N 1
ATOM 620 C CA . VAL A 1 80 ? -1.541 -0.303 11.327 1.00 98.12 80 VAL A CA 1
ATOM 621 C C . VAL A 1 80 ? -1.316 -1.470 12.285 1.00 98.12 80 VAL A C 1
ATOM 623 O O . VAL A 1 80 ? -2.297 -2.043 12.751 1.00 98.12 80 VAL A O 1
ATOM 626 N N . LEU A 1 81 ? -0.064 -1.782 12.633 1.00 97.81 81 LEU A N 1
ATOM 627 C CA . LEU A 1 81 ? 0.255 -2.822 13.618 1.00 97.81 81 LEU A CA 1
ATOM 628 C C . LEU A 1 81 ? -0.330 -2.520 15.005 1.00 97.81 81 LEU A C 1
ATOM 630 O O . LEU A 1 81 ? -0.803 -3.432 15.679 1.00 97.81 81 LEU A O 1
ATOM 634 N N . LEU A 1 82 ? -0.318 -1.253 15.426 1.00 97.31 82 LEU A N 1
ATOM 635 C CA . LEU A 1 82 ? -0.799 -0.841 16.748 1.00 97.31 82 LEU A CA 1
ATOM 636 C C . LEU A 1 82 ? -2.328 -0.764 16.851 1.00 97.31 82 LEU A C 1
ATOM 638 O O . LEU A 1 82 ? -2.892 -1.072 17.901 1.00 97.31 82 LEU A O 1
ATOM 642 N N . LEU A 1 83 ? -3.004 -0.297 15.797 1.00 96.81 83 LEU A N 1
ATOM 643 C CA . LEU A 1 83 ? -4.431 0.056 15.848 1.00 96.81 83 LEU A CA 1
ATOM 644 C C . LEU A 1 83 ? -5.335 -0.906 15.073 1.00 96.81 83 LEU A C 1
ATOM 646 O O . LEU A 1 83 ? -6.563 -0.876 15.249 1.00 96.81 83 LEU A O 1
ATOM 650 N N . GLY A 1 84 ? -4.752 -1.718 14.194 1.00 96.19 84 GLY A N 1
ATOM 651 C CA . GLY A 1 84 ? -5.478 -2.633 13.335 1.00 96.19 84 GLY A CA 1
ATOM 652 C C . GLY A 1 84 ? -5.966 -3.876 14.069 1.00 96.19 84 GLY A C 1
ATOM 653 O O . GLY A 1 84 ? -5.307 -4.384 14.970 1.00 96.19 84 GLY A O 1
ATOM 654 N N . ASP A 1 85 ? -7.131 -4.387 13.676 1.00 95.62 85 ASP A N 1
ATOM 655 C CA . ASP A 1 85 ? -7.510 -5.749 14.043 1.00 95.62 85 ASP A CA 1
ATOM 656 C C . ASP A 1 85 ? -6.682 -6.778 13.236 1.00 95.62 85 ASP A C 1
ATOM 658 O O . ASP A 1 85 ? -6.169 -6.446 12.160 1.00 95.62 85 ASP A O 1
ATOM 662 N N . PRO A 1 86 ? -6.578 -8.035 13.708 1.00 97.75 86 PRO A N 1
ATOM 663 C CA . PRO A 1 86 ? -5.736 -9.049 13.076 1.00 97.75 86 PRO A CA 1
ATOM 664 C C . PRO A 1 86 ? -6.028 -9.297 11.590 1.00 97.75 86 PRO A C 1
ATOM 666 O O . PRO A 1 86 ? -5.090 -9.475 10.815 1.00 97.75 86 PRO A O 1
ATOM 669 N N . ALA A 1 87 ? -7.298 -9.281 11.168 1.00 97.69 87 ALA A N 1
ATOM 670 C CA . ALA A 1 87 ? -7.651 -9.562 9.777 1.00 97.69 87 ALA A CA 1
ATOM 671 C C . ALA A 1 87 ? -7.181 -8.433 8.850 1.00 97.69 87 ALA A C 1
ATOM 673 O O . ALA A 1 87 ? -6.595 -8.692 7.797 1.00 97.69 87 ALA A O 1
ATOM 674 N N . THR A 1 88 ? -7.362 -7.177 9.269 1.00 98.00 88 THR A N 1
ATOM 675 C CA . THR A 1 88 ? -6.865 -6.027 8.503 1.00 98.00 88 THR A CA 1
ATOM 676 C C . THR A 1 88 ? -5.338 -5.985 8.455 1.00 98.00 88 THR A C 1
ATOM 678 O O . THR A 1 88 ? -4.775 -5.666 7.408 1.00 98.00 88 THR A O 1
ATOM 681 N N . VAL A 1 89 ? -4.656 -6.334 9.552 1.00 98.69 89 VAL A N 1
ATOM 682 C CA . VAL A 1 89 ? -3.183 -6.396 9.596 1.00 98.69 89 VAL A CA 1
ATOM 683 C C . VAL A 1 89 ? -2.640 -7.448 8.624 1.00 98.69 89 VAL A C 1
ATOM 685 O O . VAL A 1 89 ? -1.687 -7.166 7.898 1.00 98.69 89 VAL A O 1
ATOM 688 N N . GLU A 1 90 ? -3.249 -8.631 8.546 1.00 98.69 90 GLU A N 1
ATOM 689 C CA . GLU A 1 90 ? -2.810 -9.676 7.609 1.00 98.69 90 GLU A CA 1
ATOM 690 C C . GLU A 1 90 ? -3.087 -9.320 6.141 1.00 98.69 90 GLU A C 1
ATOM 692 O O . GLU A 1 90 ? -2.226 -9.516 5.275 1.00 98.69 90 GLU A O 1
ATOM 697 N N . ALA A 1 91 ? -4.241 -8.714 5.847 1.00 98.44 91 ALA A N 1
ATOM 698 C CA . ALA A 1 91 ? -4.532 -8.209 4.506 1.00 98.44 91 ALA A CA 1
ATOM 699 C C . ALA A 1 91 ? -3.543 -7.098 4.096 1.00 98.44 91 ALA A C 1
ATOM 701 O O . ALA A 1 91 ? -2.984 -7.121 2.997 1.00 98.44 91 ALA A O 1
ATOM 702 N N . ALA A 1 92 ? -3.244 -6.170 5.010 1.00 98.25 92 ALA A N 1
ATOM 703 C CA . ALA A 1 92 ? -2.246 -5.123 4.808 1.00 98.25 92 ALA A CA 1
ATOM 704 C C . ALA A 1 92 ? -0.841 -5.699 4.571 1.00 98.25 92 ALA A C 1
ATOM 706 O O . ALA A 1 92 ? -0.144 -5.267 3.656 1.00 98.25 92 ALA A O 1
ATOM 707 N N . ARG A 1 93 ? -0.439 -6.718 5.339 1.00 98.50 93 ARG A N 1
ATOM 708 C CA . ARG A 1 93 ? 0.842 -7.418 5.172 1.00 98.50 93 ARG A CA 1
ATOM 709 C C . ARG A 1 93 ? 0.952 -8.090 3.805 1.00 98.50 93 ARG A C 1
ATOM 711 O O . ARG A 1 93 ? 2.022 -8.070 3.197 1.00 98.50 93 ARG A O 1
ATOM 718 N N . THR A 1 94 ? -0.137 -8.675 3.320 1.00 98.62 94 THR A N 1
ATOM 719 C CA . THR A 1 94 ? -0.195 -9.257 1.974 1.00 98.62 94 THR A CA 1
ATOM 720 C C . THR A 1 94 ? 0.015 -8.174 0.920 1.00 98.62 94 THR A C 1
ATOM 722 O O . THR A 1 94 ? 0.902 -8.309 0.080 1.00 98.62 94 THR A O 1
ATOM 725 N N . TRP A 1 95 ? -0.696 -7.048 1.030 1.00 98.44 95 TRP A N 1
ATOM 726 C CA . TRP A 1 95 ? -0.528 -5.924 0.108 1.00 98.44 95 TRP A CA 1
ATOM 727 C C . TRP A 1 95 ? 0.885 -5.326 0.150 1.00 98.44 95 TRP A C 1
ATOM 729 O O . TRP A 1 95 ? 1.466 -5.065 -0.904 1.00 98.44 95 TRP A O 1
ATOM 739 N N . HIS A 1 96 ? 1.471 -5.197 1.345 1.00 98.44 96 HIS A N 1
ATOM 740 C CA . HIS A 1 96 ? 2.864 -4.792 1.537 1.00 98.44 96 HIS A CA 1
ATOM 741 C C . HIS A 1 96 ? 3.803 -5.669 0.714 1.00 98.44 96 HIS A C 1
ATOM 743 O O . HIS A 1 96 ? 4.569 -5.152 -0.091 1.00 98.44 96 HIS A O 1
ATOM 749 N N . ARG A 1 97 ? 3.741 -6.993 0.899 1.00 98.44 97 ARG A N 1
ATOM 750 C CA . ARG A 1 97 ? 4.640 -7.936 0.221 1.00 98.44 97 ARG A CA 1
ATOM 751 C C . ARG A 1 97 ? 4.484 -7.880 -1.295 1.00 98.44 97 ARG A C 1
ATOM 753 O O . ARG A 1 97 ? 5.489 -7.872 -1.997 1.00 98.44 97 ARG A O 1
ATOM 760 N N . SER A 1 98 ? 3.251 -7.802 -1.797 1.00 98.19 98 SER A N 1
ATOM 761 C CA . SER A 1 98 ? 3.000 -7.711 -3.238 1.00 98.19 98 SER A CA 1
ATOM 762 C C . SER A 1 98 ? 3.580 -6.433 -3.848 1.00 98.19 98 SER A C 1
ATOM 764 O O . SER A 1 98 ? 4.170 -6.487 -4.921 1.00 98.19 98 SER A O 1
ATOM 766 N N . VAL A 1 99 ? 3.470 -5.287 -3.166 1.00 98.38 99 VAL A N 1
ATOM 767 C CA . VAL A 1 99 ? 4.077 -4.032 -3.646 1.00 98.38 99 VAL A CA 1
ATOM 768 C C . VAL A 1 99 ? 5.594 -4.036 -3.469 1.00 98.38 99 VAL A C 1
ATOM 770 O O . VAL A 1 99 ? 6.302 -3.545 -4.341 1.00 98.38 99 VAL A O 1
ATOM 773 N N . TRP A 1 100 ? 6.116 -4.677 -2.425 1.00 98.06 100 TRP A N 1
ATOM 774 C CA . TRP A 1 100 ? 7.557 -4.828 -2.248 1.00 98.06 100 TRP A CA 1
ATOM 775 C C . TRP A 1 100 ? 8.198 -5.675 -3.358 1.00 98.06 100 TRP A C 1
ATOM 777 O O . TRP A 1 100 ? 9.283 -5.350 -3.829 1.00 98.06 100 TRP A O 1
ATOM 787 N N . LEU A 1 101 ? 7.500 -6.693 -3.871 1.00 98.06 101 LEU A N 1
ATOM 788 C CA . LEU A 1 101 ? 7.937 -7.399 -5.079 1.00 98.06 101 LEU A CA 1
ATOM 789 C C . LEU A 1 101 ? 8.021 -6.451 -6.289 1.00 98.06 101 LEU A C 1
ATOM 791 O O . LEU A 1 101 ? 8.985 -6.507 -7.046 1.00 98.06 101 LEU A O 1
ATOM 795 N N . MET A 1 102 ? 7.054 -5.545 -6.462 1.00 97.94 102 MET A N 1
ATOM 796 C CA . MET A 1 102 ? 7.121 -4.531 -7.525 1.00 97.94 102 MET A CA 1
ATOM 797 C C . MET A 1 102 ? 8.315 -3.584 -7.345 1.00 97.94 102 MET A C 1
ATOM 799 O O . MET A 1 102 ? 8.933 -3.185 -8.331 1.00 97.94 102 MET A O 1
ATOM 803 N N . GLU A 1 103 ? 8.670 -3.249 -6.103 1.00 98.19 103 GLU A N 1
ATOM 804 C CA . GLU A 1 103 ? 9.876 -2.472 -5.800 1.00 98.19 103 GLU A CA 1
ATOM 805 C C . GLU A 1 103 ? 11.132 -3.216 -6.261 1.00 98.19 103 GLU A C 1
ATOM 807 O O . GLU A 1 103 ? 11.996 -2.611 -6.887 1.00 98.19 103 GLU A O 1
ATOM 812 N N . TRP A 1 104 ? 11.217 -4.534 -6.065 1.00 98.19 104 TRP A N 1
ATOM 813 C CA . TRP A 1 104 ? 12.359 -5.326 -6.541 1.00 98.19 104 TRP A CA 1
ATOM 814 C C . TRP A 1 104 ? 12.508 -5.279 -8.066 1.00 98.19 104 TRP A C 1
ATOM 816 O O . TRP A 1 104 ? 13.622 -5.115 -8.570 1.00 98.19 104 TRP A O 1
ATOM 826 N N . TYR A 1 105 ? 11.399 -5.343 -8.809 1.00 97.12 105 TYR A N 1
ATOM 827 C CA . TYR A 1 105 ? 11.408 -5.106 -10.258 1.00 97.12 105 TYR A CA 1
ATOM 828 C C . TYR A 1 105 ? 11.896 -3.691 -10.603 1.00 97.12 105 TYR A C 1
ATOM 830 O O . TYR A 1 105 ? 12.718 -3.519 -11.503 1.00 97.12 105 TYR A O 1
ATOM 838 N N . ALA A 1 106 ? 11.437 -2.670 -9.873 1.00 96.38 106 ALA A N 1
ATOM 839 C CA . ALA A 1 106 ? 11.858 -1.285 -10.083 1.00 96.38 106 ALA A CA 1
ATOM 840 C C . ALA A 1 106 ? 13.359 -1.074 -9.797 1.00 96.38 106 ALA A C 1
ATOM 842 O O . ALA A 1 106 ? 14.049 -0.384 -10.556 1.00 96.38 106 ALA A O 1
ATOM 843 N N . HIS A 1 107 ? 13.894 -1.717 -8.760 1.00 96.88 107 HIS A N 1
ATOM 844 C CA . HIS A 1 107 ? 15.326 -1.744 -8.463 1.00 96.88 107 HIS A CA 1
ATOM 845 C C . HIS A 1 107 ? 16.133 -2.554 -9.490 1.00 96.88 107 HIS A C 1
ATOM 847 O O . HIS A 1 107 ? 17.322 -2.293 -9.671 1.00 96.88 107 HIS A O 1
ATOM 853 N N . GLY A 1 108 ? 15.492 -3.464 -10.230 1.00 96.06 108 GLY A N 1
ATOM 854 C CA . GLY A 1 108 ? 16.163 -4.371 -11.162 1.00 96.06 108 GLY A CA 1
ATOM 855 C C . GLY A 1 108 ? 16.883 -5.517 -10.452 1.00 96.06 108 GLY A C 1
ATOM 856 O O . G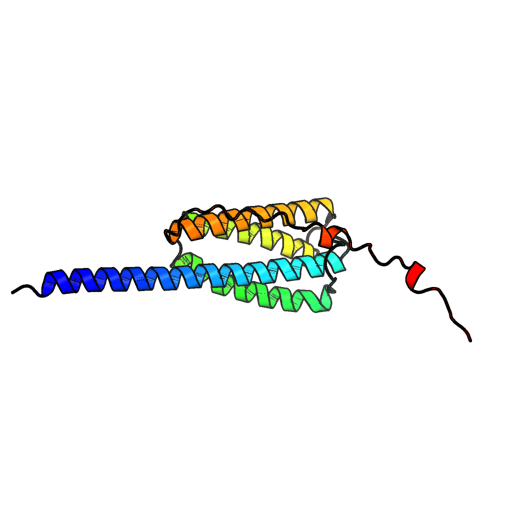LY A 1 108 ? 17.903 -5.984 -10.939 1.00 96.06 108 GLY A O 1
ATOM 857 N N . TRP A 1 109 ? 16.382 -5.935 -9.286 1.00 97.19 109 TRP A N 1
ATOM 858 C CA . TRP A 1 109 ? 16.936 -7.051 -8.507 1.00 97.19 109 TRP A CA 1
ATOM 859 C C . TRP A 1 109 ? 16.420 -8.423 -8.952 1.00 97.19 109 TRP A C 1
ATOM 861 O O . TRP A 1 109 ? 16.892 -9.445 -8.465 1.00 97.19 109 TRP A O 1
ATOM 871 N N . ILE A 1 110 ? 15.443 -8.453 -9.856 1.00 95.81 110 ILE A N 1
ATOM 872 C CA . ILE A 1 110 ? 14.941 -9.680 -10.469 1.00 95.81 110 ILE A CA 1
ATOM 873 C C . ILE A 1 110 ? 15.749 -9.921 -11.750 1.00 95.81 110 ILE A C 1
ATOM 875 O O . ILE A 1 110 ? 15.634 -9.141 -12.692 1.00 95.81 110 ILE A O 1
ATOM 879 N N . GLU A 1 111 ? 16.581 -10.967 -11.765 1.00 89.12 111 GLU A N 1
ATOM 880 C CA . GLU A 1 111 ? 17.489 -11.280 -12.884 1.00 89.12 111 GLU A CA 1
ATOM 881 C C . GLU A 1 111 ? 16.722 -11.599 -14.178 1.00 89.12 111 GLU A C 1
ATOM 883 O O . GLU A 1 111 ? 17.004 -11.014 -15.221 1.00 89.12 111 GLU A O 1
ATOM 888 N N . ASP A 1 112 ? 15.683 -12.433 -14.084 1.00 91.19 112 ASP A N 1
ATOM 889 C CA . ASP A 1 112 ? 14.823 -12.833 -15.207 1.00 91.19 112 ASP A CA 1
ATOM 890 C C . ASP A 1 112 ? 13.553 -11.966 -15.299 1.00 91.19 112 ASP A C 1
ATOM 892 O O . ASP A 1 112 ? 12.443 -12.464 -15.495 1.00 91.19 112 ASP A O 1
ATOM 896 N N . ALA A 1 113 ? 13.686 -10.655 -15.079 1.00 93.50 113 ALA A N 1
ATOM 897 C CA . ALA A 1 113 ? 12.547 -9.744 -15.128 1.00 93.50 113 ALA A CA 1
ATOM 898 C C . ALA A 1 113 ? 11.971 -9.635 -16.548 1.00 93.50 113 ALA A C 1
ATOM 900 O O . ALA A 1 113 ? 12.631 -9.135 -17.460 1.00 93.50 113 ALA A O 1
ATOM 901 N N . ASP A 1 114 ? 10.706 -10.014 -16.710 1.00 94.19 114 ASP A N 1
ATOM 902 C CA . ASP A 1 114 ? 9.955 -9.886 -17.955 1.00 94.19 114 ASP A CA 1
ATOM 903 C C . ASP A 1 114 ? 8.611 -9.160 -17.755 1.00 94.19 114 ASP A C 1
ATOM 905 O O . ASP A 1 114 ? 8.177 -8.861 -16.636 1.00 94.19 114 ASP A O 1
ATOM 909 N N . ALA A 1 115 ? 7.961 -8.825 -18.873 1.00 91.12 115 ALA A N 1
ATOM 910 C CA . ALA A 1 115 ? 6.672 -8.136 -18.864 1.00 91.12 115 ALA A CA 1
ATOM 911 C C . ALA A 1 115 ? 5.577 -8.987 -18.197 1.00 91.12 115 ALA A C 1
ATOM 913 O O . ALA A 1 115 ? 4.791 -8.464 -17.409 1.00 91.12 115 ALA A O 1
ATOM 914 N N . ASP A 1 116 ? 5.565 -10.300 -18.435 1.00 93.44 116 ASP A N 1
ATOM 915 C CA . ASP A 1 116 ? 4.557 -11.203 -17.876 1.00 93.44 116 ASP A CA 1
ATOM 916 C C . ASP A 1 116 ? 4.678 -11.320 -16.344 1.00 93.44 116 ASP A C 1
ATOM 918 O O . ASP A 1 116 ? 3.679 -11.346 -15.620 1.00 93.44 116 ASP A O 1
ATOM 922 N N . GLY A 1 117 ? 5.902 -11.396 -15.819 1.00 95.38 117 GLY A N 1
ATOM 923 C CA . GLY A 1 117 ? 6.206 -11.408 -14.390 1.00 95.38 117 GLY A CA 1
ATOM 924 C C . GLY A 1 117 ? 5.828 -10.100 -13.715 1.00 95.38 117 GLY A C 1
ATOM 925 O O . GLY A 1 117 ? 5.221 -10.114 -12.638 1.00 95.38 117 GLY A O 1
ATOM 926 N N . TRP A 1 118 ? 6.102 -8.981 -14.383 1.00 95.81 118 TRP A N 1
ATOM 927 C CA . TRP A 1 118 ? 5.651 -7.667 -13.949 1.00 95.81 118 TRP A CA 1
ATOM 928 C C . TRP A 1 118 ? 4.116 -7.565 -13.898 1.00 95.81 118 TRP A C 1
ATOM 930 O O . TRP A 1 118 ? 3.559 -7.139 -12.883 1.00 95.81 118 TRP A O 1
ATOM 940 N N . GLU A 1 119 ? 3.411 -8.002 -14.945 1.00 93.69 119 GLU A N 1
ATOM 941 C CA . GLU A 1 119 ? 1.943 -7.987 -14.998 1.00 93.69 119 GLU A CA 1
ATOM 942 C C . GLU A 1 119 ? 1.314 -8.841 -13.890 1.00 93.69 119 GLU A C 1
ATOM 944 O O . GLU A 1 119 ? 0.350 -8.412 -13.244 1.00 93.69 119 GLU A O 1
ATOM 949 N N . ARG A 1 120 ? 1.892 -10.016 -13.600 1.00 95.19 120 ARG A N 1
ATOM 950 C CA . ARG A 1 120 ? 1.480 -10.849 -12.459 1.00 95.19 120 ARG A CA 1
ATOM 951 C C . ARG A 1 120 ? 1.641 -10.108 -11.131 1.00 95.19 120 ARG A C 1
ATOM 953 O O . ARG A 1 120 ? 0.683 -10.057 -10.360 1.00 95.19 120 ARG A O 1
ATOM 960 N N . ALA A 1 121 ? 2.794 -9.478 -10.895 1.00 96.31 121 ALA A N 1
ATOM 961 C CA . ALA A 1 121 ? 3.051 -8.718 -9.669 1.00 96.31 121 ALA A CA 1
ATOM 962 C C . ALA A 1 121 ? 2.065 -7.545 -9.491 1.00 96.31 121 ALA A C 1
ATOM 964 O O . ALA A 1 121 ? 1.533 -7.332 -8.399 1.00 96.31 121 ALA A O 1
ATOM 965 N N . VAL A 1 122 ? 1.753 -6.823 -10.574 1.00 95.31 122 VAL A N 1
ATOM 966 C CA . VAL A 1 122 ? 0.745 -5.747 -10.582 1.00 95.31 122 VAL A CA 1
ATOM 967 C C . VAL A 1 122 ? -0.654 -6.279 -10.256 1.00 95.31 122 VAL A C 1
ATOM 969 O O . VAL A 1 122 ? -1.390 -5.666 -9.470 1.00 95.31 122 VAL A O 1
ATOM 972 N N . ALA A 1 123 ? -1.034 -7.419 -10.836 1.00 93.50 123 ALA A N 1
ATOM 973 C CA . ALA A 1 123 ? -2.327 -8.047 -10.590 1.00 93.50 123 ALA A CA 1
ATOM 974 C C . ALA A 1 123 ? -2.458 -8.540 -9.137 1.00 93.50 123 ALA A C 1
ATOM 976 O O . ALA A 1 123 ? -3.501 -8.329 -8.513 1.00 93.50 123 ALA A O 1
ATOM 977 N N . ASP A 1 124 ? -1.400 -9.133 -8.578 1.00 95.38 124 ASP A N 1
ATOM 978 C CA . ASP A 1 124 ? -1.338 -9.549 -7.173 1.00 95.38 124 ASP A CA 1
ATOM 979 C C . ASP A 1 124 ? -1.473 -8.355 -6.223 1.00 95.38 124 ASP A C 1
ATOM 981 O O . ASP A 1 124 ? -2.313 -8.372 -5.321 1.00 95.38 124 ASP A O 1
ATOM 985 N N . ALA A 1 125 ? -0.719 -7.276 -6.461 1.00 96.12 125 ALA A N 1
ATOM 986 C CA . ALA A 1 125 ? -0.817 -6.057 -5.663 1.00 96.12 125 ALA A CA 1
ATOM 987 C C . ALA A 1 125 ? -2.212 -5.416 -5.740 1.00 96.12 125 ALA A C 1
ATOM 989 O O . ALA A 1 125 ? -2.707 -4.881 -4.746 1.00 96.12 125 ALA A O 1
ATOM 990 N N . SER A 1 126 ? -2.866 -5.485 -6.903 1.00 94.19 126 SER A N 1
ATOM 991 C CA . SER A 1 126 ? -4.224 -4.964 -7.092 1.00 94.19 126 SER A CA 1
ATOM 992 C C . SER A 1 126 ? -5.270 -5.777 -6.329 1.00 94.19 126 SER A C 1
ATOM 994 O O . SER A 1 126 ? -6.125 -5.183 -5.674 1.00 94.19 126 SER A O 1
ATOM 996 N N . ARG A 1 127 ? -5.177 -7.115 -6.346 1.00 94.19 127 ARG A N 1
ATOM 997 C CA . ARG A 1 127 ? -6.042 -7.990 -5.535 1.00 94.19 127 ARG A CA 1
ATOM 998 C C . ARG A 1 127 ? -5.842 -7.749 -4.041 1.00 94.19 127 ARG A C 1
ATOM 1000 O O . ARG A 1 127 ? -6.806 -7.457 -3.340 1.00 94.19 127 ARG A O 1
ATOM 1007 N N . ALA A 1 128 ? -4.592 -7.754 -3.581 1.00 96.62 128 ALA A N 1
ATOM 1008 C CA . ALA A 1 128 ? -4.268 -7.544 -2.173 1.00 96.62 128 ALA A CA 1
ATOM 1009 C C . ALA A 1 128 ? -4.724 -6.164 -1.658 1.00 96.62 128 ALA A C 1
ATOM 1011 O O . ALA A 1 128 ? -5.155 -6.036 -0.512 1.00 96.62 128 ALA A O 1
ATOM 1012 N N . ARG A 1 129 ? -4.700 -5.129 -2.513 1.00 96.31 129 ARG A N 1
ATOM 1013 C CA . ARG A 1 129 ? -5.296 -3.819 -2.205 1.00 96.31 129 ARG A CA 1
ATOM 1014 C C . ARG A 1 129 ? -6.794 -3.926 -1.928 1.00 96.31 129 ARG A C 1
ATOM 1016 O O . ARG A 1 129 ? -7.282 -3.319 -0.975 1.00 96.31 129 ARG A O 1
ATOM 1023 N N . THR A 1 130 ? -7.525 -4.624 -2.793 1.00 94.56 130 THR A N 1
ATOM 1024 C CA . THR A 1 130 ? -8.972 -4.817 -2.641 1.00 94.56 130 THR A CA 1
ATOM 1025 C C . THR A 1 130 ? -9.279 -5.543 -1.334 1.00 94.56 130 THR A C 1
ATOM 1027 O O . THR A 1 130 ? -10.125 -5.072 -0.573 1.00 94.56 130 THR A O 1
ATOM 1030 N N . ASP A 1 131 ? -8.523 -6.594 -1.017 1.00 95.62 131 ASP A N 1
ATOM 1031 C CA . ASP A 1 131 ? -8.675 -7.353 0.229 1.00 95.62 131 ASP A CA 1
ATOM 1032 C C . ASP A 1 131 ? -8.384 -6.493 1.468 1.00 95.62 131 ASP A C 1
ATOM 1034 O O . ASP A 1 131 ? -9.149 -6.511 2.435 1.00 95.62 131 ASP A O 1
ATOM 1038 N N . PHE A 1 132 ? -7.331 -5.667 1.429 1.00 96.75 132 PHE A N 1
ATOM 1039 C CA . PHE A 1 132 ? -7.028 -4.721 2.505 1.00 96.75 132 PHE A CA 1
ATOM 1040 C C . PHE A 1 132 ? -8.177 -3.737 2.747 1.00 96.75 132 PHE A C 1
ATOM 1042 O O . PHE A 1 132 ? -8.589 -3.546 3.891 1.00 96.75 132 PHE A O 1
ATOM 1049 N N . TYR A 1 133 ? -8.726 -3.120 1.695 1.00 95.06 133 TYR A N 1
ATOM 1050 C CA . TYR A 1 133 ? -9.835 -2.180 1.866 1.00 95.06 133 TYR A CA 1
ATOM 1051 C C . TYR A 1 133 ? -11.124 -2.864 2.323 1.00 95.06 133 TYR A C 1
ATOM 1053 O O . TYR A 1 133 ? -11.870 -2.263 3.097 1.00 95.06 133 TYR A O 1
ATOM 1061 N N . ALA A 1 134 ? -11.385 -4.101 1.897 1.00 94.06 134 ALA A N 1
ATOM 1062 C CA . ALA A 1 134 ? -12.512 -4.882 2.394 1.00 94.06 134 ALA A CA 1
ATOM 1063 C C . ALA A 1 134 ? -12.380 -5.143 3.906 1.00 94.06 134 ALA A C 1
ATOM 1065 O O . ALA A 1 134 ? -13.287 -4.800 4.669 1.00 94.06 134 ALA A O 1
ATOM 1066 N N . ALA A 1 135 ? -11.219 -5.639 4.351 1.00 95.81 135 ALA A N 1
ATOM 1067 C CA . ALA A 1 135 ? -10.936 -5.877 5.767 1.00 95.81 135 ALA A CA 1
ATOM 1068 C C . ALA A 1 135 ? -10.999 -4.581 6.595 1.00 95.81 135 ALA A C 1
ATOM 1070 O O . ALA A 1 135 ? -11.669 -4.529 7.627 1.00 95.81 135 ALA A O 1
ATOM 1071 N N . ALA A 1 136 ? -10.406 -3.490 6.098 1.00 95.44 136 ALA A N 1
ATOM 1072 C CA . ALA A 1 136 ? -10.433 -2.190 6.762 1.00 95.44 136 ALA A CA 1
ATOM 1073 C C . ALA A 1 136 ? -11.862 -1.644 6.928 1.00 95.44 136 ALA A C 1
ATOM 1075 O O . ALA A 1 136 ? -12.212 -1.131 7.993 1.00 95.44 136 ALA A O 1
ATOM 1076 N N . ARG A 1 137 ? -12.718 -1.769 5.904 1.00 94.31 137 ARG A N 1
ATOM 1077 C CA . ARG A 1 137 ? -14.132 -1.359 5.985 1.00 94.31 137 ARG A CA 1
ATOM 1078 C C . ARG A 1 137 ? -14.891 -2.184 7.016 1.00 94.31 137 ARG A C 1
ATOM 1080 O O . ARG A 1 137 ? -15.618 -1.608 7.825 1.00 94.31 137 ARG A O 1
ATOM 1087 N N . GLN A 1 138 ? -14.679 -3.498 7.021 1.00 93.62 138 GLN A N 1
ATOM 1088 C CA . GLN A 1 138 ? -15.269 -4.398 8.007 1.00 93.62 138 GLN A CA 1
ATOM 1089 C C . GLN A 1 138 ? -14.824 -4.039 9.434 1.00 93.62 138 GLN A C 1
ATOM 1091 O O . GLN A 1 138 ? -15.665 -3.913 10.321 1.00 93.62 138 GLN A O 1
ATOM 1096 N N . SER A 1 139 ? -13.533 -3.775 9.647 1.00 93.88 139 SER A N 1
ATOM 1097 C CA . SER A 1 139 ? -12.972 -3.345 10.938 1.00 93.88 139 SER A CA 1
ATOM 1098 C C . SER A 1 139 ? -13.567 -2.040 11.470 1.00 93.88 139 SER A C 1
ATOM 1100 O O . SER A 1 139 ? -13.710 -1.840 12.680 1.00 93.88 139 SER A O 1
ATOM 1102 N N . LEU A 1 140 ? -13.923 -1.139 10.555 1.00 93.62 140 LEU A N 1
ATOM 1103 C CA . LEU A 1 140 ? -14.565 0.139 10.841 1.00 93.62 140 LEU A CA 1
ATOM 1104 C C . LEU A 1 140 ? -16.098 0.025 10.918 1.00 93.62 140 LEU A C 1
ATOM 1106 O O . LEU A 1 140 ? -16.769 1.029 11.130 1.00 93.62 140 LEU A O 1
ATOM 1110 N N . ASN A 1 141 ? -16.681 -1.170 10.782 1.00 91.50 141 ASN A N 1
ATOM 1111 C CA . ASN A 1 141 ? -18.134 -1.375 10.710 1.00 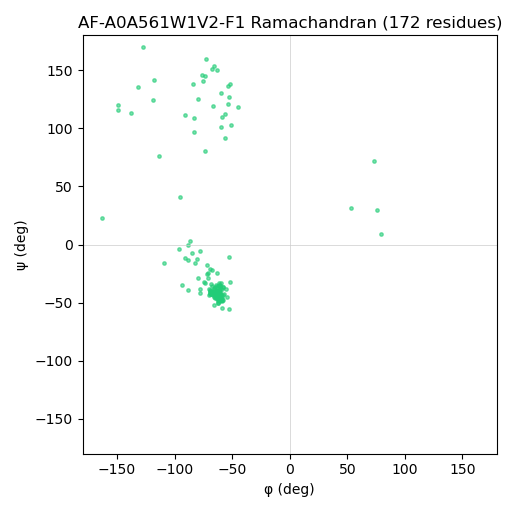91.50 141 ASN A CA 1
ATOM 1112 C C . ASN A 1 141 ? -18.806 -0.514 9.623 1.00 91.50 141 ASN A C 1
ATOM 1114 O O . ASN A 1 141 ? -19.950 -0.080 9.767 1.00 91.50 141 ASN A O 1
ATOM 1118 N N . ILE A 1 142 ? -18.087 -0.240 8.532 1.00 88.12 142 ILE A N 1
ATOM 1119 C CA . ILE A 1 142 ? -18.638 0.450 7.370 1.00 88.12 142 ILE A CA 1
ATOM 1120 C C . ILE A 1 142 ? -19.415 -0.595 6.560 1.00 88.12 142 ILE A C 1
ATOM 1122 O O . ILE A 1 142 ? -18.825 -1.615 6.198 1.00 88.12 142 ILE A O 1
ATOM 1126 N N . PRO A 1 143 ? -20.706 -0.366 6.246 1.00 78.88 143 PRO A N 1
ATOM 1127 C CA . PRO A 1 143 ? -21.519 -1.324 5.505 1.00 78.88 143 PRO A CA 1
ATOM 1128 C C . PRO A 1 143 ? -20.848 -1.790 4.210 1.00 78.88 143 PRO A C 1
ATOM 1130 O O . PRO A 1 143 ? -20.270 -0.985 3.469 1.00 78.88 143 PRO A O 1
ATOM 1133 N N . ASP A 1 144 ? -20.948 -3.088 3.927 1.00 66.25 144 ASP A N 1
ATOM 1134 C CA . ASP A 1 144 ? -20.422 -3.683 2.702 1.00 66.25 144 ASP A CA 1
ATOM 1135 C C . ASP A 1 144 ? -21.311 -3.308 1.507 1.00 66.25 144 ASP A C 1
ATOM 1137 O O . ASP A 1 144 ? -22.191 -4.043 1.072 1.00 66.25 144 ASP A O 1
ATOM 1141 N N . ALA A 1 145 ? -21.115 -2.099 0.993 1.00 59.56 145 ALA A N 1
ATOM 1142 C CA . ALA A 1 145 ? -21.336 -1.854 -0.414 1.00 59.56 145 ALA A CA 1
ATOM 1143 C C . ALA A 1 145 ? -20.052 -2.307 -1.099 1.00 59.56 145 ALA A C 1
ATOM 1145 O O . ALA A 1 145 ? -19.026 -1.634 -0.941 1.00 59.56 145 ALA A O 1
ATOM 1146 N N . ARG A 1 146 ? -20.100 -3.431 -1.834 1.00 54.91 146 ARG A N 1
ATOM 1147 C CA . ARG A 1 146 ? -19.030 -3.771 -2.775 1.00 54.91 146 ARG A CA 1
ATOM 1148 C C . ARG A 1 146 ? -18.714 -2.493 -3.532 1.00 54.91 146 ARG A C 1
ATOM 1150 O O . ARG A 1 146 ? -19.597 -1.937 -4.188 1.00 54.91 146 ARG A O 1
ATOM 1157 N N . LEU A 1 147 ? -17.480 -2.011 -3.405 1.00 57.34 147 LEU A N 1
ATOM 1158 C CA . LEU A 1 147 ? -16.969 -1.060 -4.371 1.00 57.34 147 LEU A CA 1
ATOM 1159 C C . LEU A 1 147 ? -17.043 -1.831 -5.683 1.00 57.34 147 LEU A C 1
ATOM 1161 O O . LEU A 1 147 ? -16.270 -2.757 -5.902 1.00 57.34 147 LEU A O 1
ATOM 1165 N N . THR A 1 148 ? -18.065 -1.558 -6.495 1.00 51.03 148 THR A N 1
ATOM 1166 C CA . THR A 1 148 ? -18.030 -1.980 -7.884 1.00 51.03 148 THR A CA 1
ATOM 1167 C C . THR A 1 148 ? -16.761 -1.351 -8.408 1.00 51.03 148 THR A C 1
ATOM 1169 O O . THR A 1 148 ? -16.671 -0.120 -8.432 1.00 51.03 148 THR A O 1
ATOM 1172 N N . ASP A 1 149 ? -15.772 -2.178 -8.736 1.00 53.78 149 ASP A N 1
ATOM 1173 C CA . ASP A 1 149 ? -14.657 -1.761 -9.564 1.00 53.78 149 ASP A CA 1
ATOM 1174 C C . ASP A 1 149 ? -15.312 -1.241 -10.843 1.00 53.78 149 ASP A C 1
ATOM 1176 O O . ASP A 1 149 ? -15.717 -2.010 -11.714 1.00 53.78 149 ASP A O 1
ATOM 1180 N N . GLY A 1 150 ? -15.591 0.064 -10.887 1.00 49.91 150 GLY A N 1
ATOM 1181 C CA . GLY A 1 150 ? -16.149 0.693 -12.069 1.00 49.91 150 GLY A CA 1
ATOM 1182 C C . GLY A 1 150 ? -15.225 0.309 -13.209 1.00 49.91 150 GLY A C 1
ATOM 1183 O O . GLY A 1 150 ? -14.013 0.441 -13.048 1.00 49.91 150 GLY A O 1
ATOM 1184 N N . VAL A 1 151 ? -15.786 -0.243 -14.290 1.00 48.97 151 VAL A N 1
ATOM 1185 C CA . VAL A 1 151 ? -15.018 -0.798 -15.409 1.00 48.97 151 VAL A CA 1
ATOM 1186 C C . VAL A 1 151 ? -14.007 0.251 -15.860 1.00 48.97 151 VAL A C 1
ATOM 1188 O O . VAL A 1 151 ? -14.349 1.263 -16.471 1.00 48.97 151 VAL A O 1
ATOM 1191 N N . TRP A 1 152 ? -12.761 0.025 -15.463 1.00 49.25 152 TRP A N 1
ATOM 1192 C CA . TRP A 1 152 ? -11.621 0.857 -15.769 1.00 49.25 152 TRP A CA 1
ATOM 1193 C C . TRP A 1 152 ? -10.650 -0.025 -16.549 1.00 49.25 152 TRP A C 1
ATOM 1195 O O . TRP A 1 152 ? -10.282 -1.086 -16.044 1.00 49.25 152 TRP A O 1
ATOM 1205 N N . PRO A 1 153 ? -10.233 0.371 -17.758 1.00 53.41 153 PRO A N 1
ATOM 1206 C CA . PRO A 1 153 ? -10.473 1.665 -18.392 1.00 53.41 153 PRO A CA 1
ATOM 1207 C C . PRO A 1 153 ? -11.899 1.831 -18.934 1.00 53.41 153 PRO A C 1
ATOM 1209 O O . PRO A 1 153 ? -12.469 0.931 -19.542 1.00 53.41 153 PRO A O 1
ATOM 1212 N N . VAL A 1 154 ? -12.441 3.034 -18.762 1.00 58.94 154 VAL A N 1
ATOM 1213 C CA . VAL A 1 154 ? -13.663 3.490 -19.434 1.00 58.94 154 VAL A CA 1
ATOM 1214 C C . VAL A 1 154 ? -13.424 3.637 -20.942 1.00 58.94 154 VAL A C 1
ATOM 1216 O O . VAL A 1 154 ? -12.317 3.941 -21.381 1.00 58.94 154 VAL A O 1
ATOM 1219 N N . GLU A 1 155 ? -14.467 3.455 -21.751 1.00 53.91 155 GLU A N 1
ATOM 1220 C CA . GLU A 1 155 ? -14.401 3.354 -23.221 1.00 53.91 155 GLU A CA 1
ATOM 1221 C C . GLU A 1 155 ? -13.648 4.509 -23.921 1.00 53.91 155 GLU A C 1
ATOM 1223 O O . GLU A 1 155 ? -12.989 4.313 -24.944 1.00 53.91 155 GLU A O 1
ATOM 1228 N N . TRP A 1 156 ? -13.692 5.728 -23.372 1.00 70.88 156 TRP A N 1
ATOM 1229 C CA . TRP A 1 156 ? -12.959 6.871 -23.931 1.00 70.88 156 TRP A CA 1
ATOM 1230 C C . TRP A 1 156 ? -11.437 6.778 -23.723 1.00 70.88 156 TRP A C 1
ATOM 1232 O O . TRP A 1 156 ? -10.684 7.332 -24.520 1.00 70.88 156 TRP A O 1
ATOM 1242 N N . MET A 1 157 ? -10.971 6.054 -22.699 1.00 56.22 157 MET A N 1
ATOM 1243 C CA . MET A 1 157 ? -9.546 5.830 -22.424 1.00 56.22 157 MET A CA 1
ATOM 1244 C C . MET A 1 157 ? -8.935 4.825 -23.412 1.00 56.22 157 MET A C 1
ATOM 1246 O O . MET A 1 157 ? -7.795 5.001 -23.832 1.00 56.22 157 MET A O 1
ATOM 1250 N N . MET A 1 158 ? -9.725 3.851 -23.876 1.00 55.25 158 MET A N 1
ATOM 1251 C CA . MET A 1 158 ? -9.334 2.909 -24.938 1.00 55.25 158 MET A CA 1
ATOM 1252 C C . MET A 1 158 ? -9.272 3.559 -26.331 1.00 55.25 158 MET A C 1
ATOM 1254 O O . MET A 1 158 ? -8.646 3.027 -27.243 1.00 55.25 158 MET A O 1
ATOM 1258 N N . ARG A 1 159 ? -9.900 4.729 -26.512 1.00 58.72 159 ARG A N 1
ATOM 1259 C CA . ARG A 1 159 ? -9.914 5.473 -27.783 1.00 58.72 159 ARG A CA 1
ATOM 1260 C C . ARG A 1 159 ? -8.625 6.250 -28.072 1.00 58.72 159 ARG A C 1
ATOM 1262 O O . ARG A 1 159 ? -8.489 6.805 -29.163 1.00 58.72 159 ARG A O 1
ATOM 1269 N N . ARG A 1 160 ? -7.667 6.302 -27.139 1.00 47.75 160 ARG A N 1
ATOM 1270 C CA . ARG A 1 160 ? -6.389 6.993 -27.350 1.00 47.75 160 ARG A CA 1
ATOM 1271 C C . ARG A 1 160 ? -5.420 6.074 -28.106 1.00 47.75 160 ARG A C 1
ATOM 1273 O O . ARG A 1 160 ? -4.750 5.240 -27.509 1.00 47.75 160 ARG A O 1
ATOM 1280 N N . LYS A 1 161 ? -5.343 6.236 -29.433 1.00 43.66 161 LYS A N 1
ATOM 1281 C CA . LYS A 1 161 ? -4.269 5.659 -30.264 1.00 43.66 161 LYS A CA 1
ATOM 1282 C C . LYS A 1 161 ? -2.906 6.090 -29.684 1.00 43.66 161 LYS A C 1
ATOM 1284 O O . LYS A 1 161 ? -2.771 7.274 -29.356 1.00 43.66 161 LYS A O 1
ATOM 1289 N N . PRO A 1 162 ? -1.892 5.212 -29.573 1.00 45.97 162 PRO A N 1
ATOM 1290 C CA . PRO A 1 162 ? -0.529 5.685 -29.364 1.00 45.97 162 PRO A CA 1
ATOM 1291 C C . PRO A 1 162 ? -0.164 6.581 -30.552 1.00 45.97 162 PRO A C 1
ATOM 1293 O O . PRO A 1 162 ? -0.409 6.205 -31.700 1.00 45.97 162 PRO A O 1
ATOM 1296 N N . ALA A 1 163 ? 0.365 7.776 -30.282 1.00 47.94 163 ALA A N 1
ATOM 1297 C CA . ALA A 1 163 ? 0.925 8.616 -31.331 1.00 47.94 163 ALA A CA 1
ATOM 1298 C C . ALA A 1 163 ? 2.050 7.817 -31.997 1.00 47.94 163 ALA A C 1
ATOM 1300 O O . ALA A 1 163 ? 3.070 7.517 -31.376 1.00 47.94 163 ALA A O 1
ATOM 1301 N N . THR A 1 164 ? 1.825 7.387 -33.232 1.00 45.94 164 THR A N 1
ATOM 1302 C CA . THR A 1 164 ? 2.856 6.724 -34.024 1.00 45.94 164 THR A CA 1
ATOM 1303 C C . THR A 1 164 ? 3.867 7.768 -34.478 1.00 45.94 164 THR A C 1
ATOM 1305 O O . THR A 1 164 ? 3.488 8.885 -34.820 1.00 45.94 164 THR A O 1
ATOM 1308 N N . ALA A 1 165 ? 5.145 7.387 -34.556 1.00 47.44 165 ALA A N 1
ATOM 1309 C CA . ALA A 1 165 ? 6.247 8.239 -35.021 1.00 47.44 165 ALA A CA 1
ATOM 1310 C C . ALA A 1 165 ? 6.022 8.894 -36.409 1.00 47.44 165 ALA A C 1
ATOM 131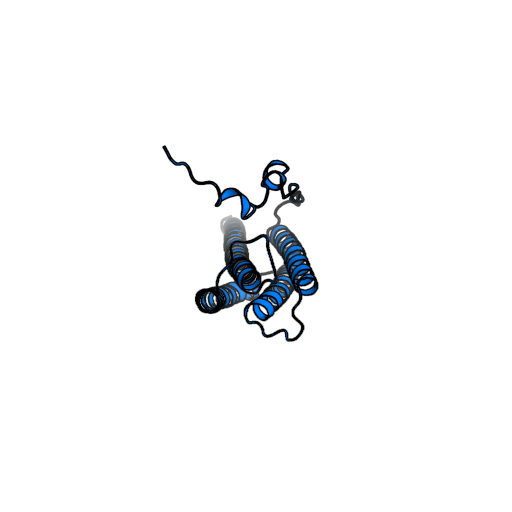2 O O . ALA A 1 165 ? 6.751 9.807 -36.783 1.00 47.44 165 ALA A O 1
ATOM 1313 N N . ALA A 1 166 ? 4.993 8.469 -37.151 1.00 45.56 166 ALA A N 1
ATOM 1314 C CA . ALA A 1 166 ? 4.541 9.077 -38.398 1.00 45.56 166 ALA A CA 1
ATOM 1315 C C . ALA A 1 166 ? 3.922 10.485 -38.241 1.00 45.56 166 ALA A C 1
ATOM 1317 O O . ALA A 1 166 ? 3.936 11.243 -39.205 1.00 45.56 166 ALA A O 1
ATOM 1318 N N . ASP A 1 167 ? 3.435 10.875 -37.054 1.00 44.62 167 ASP A N 1
ATOM 1319 C CA . ASP A 1 167 ? 2.799 12.193 -36.856 1.00 44.62 167 ASP A CA 1
ATOM 1320 C C . ASP A 1 167 ? 3.812 13.342 -36.665 1.00 44.62 167 ASP A C 1
ATOM 1322 O O . ASP A 1 167 ? 3.452 14.513 -36.754 1.00 44.62 167 ASP A O 1
ATOM 1326 N N . VAL A 1 168 ? 5.095 13.026 -36.438 1.00 50.75 168 VAL A N 1
ATOM 1327 C CA . VAL A 1 168 ? 6.179 14.021 -36.282 1.00 50.75 168 VAL A CA 1
ATOM 1328 C C . VAL A 1 168 ? 6.848 14.353 -37.626 1.00 50.75 168 VAL A C 1
ATOM 1330 O O . VAL A 1 168 ? 7.581 15.334 -37.737 1.00 50.75 168 VAL A O 1
ATOM 1333 N N . ALA A 1 169 ? 6.566 13.584 -38.682 1.00 48.69 169 ALA A N 1
ATOM 1334 C CA . ALA A 1 169 ? 7.180 13.749 -39.995 1.00 48.69 169 ALA A CA 1
ATOM 1335 C C . ALA A 1 169 ? 6.159 14.193 -41.055 1.00 48.69 169 ALA A C 1
ATOM 1337 O O . ALA A 1 169 ? 5.773 13.427 -41.935 1.00 48.69 169 ALA A O 1
ATOM 1338 N N . SER A 1 170 ? 5.769 15.470 -41.034 1.00 38.41 170 SER A N 1
ATOM 1339 C CA . SER A 1 170 ? 5.443 16.153 -42.289 1.00 38.41 170 SER A CA 1
ATOM 1340 C C . SER A 1 170 ? 5.752 17.655 -42.217 1.00 38.41 170 SER A C 1
ATOM 1342 O O . SER A 1 170 ? 5.192 18.353 -41.369 1.00 38.41 170 SER A O 1
ATOM 1344 N N . PRO A 1 171 ? 6.645 18.164 -43.086 1.00 54.62 171 PRO A N 1
ATOM 1345 C CA . PRO A 1 171 ? 7.029 19.566 -43.136 1.00 54.62 171 PRO A CA 1
ATOM 1346 C C . PRO A 1 171 ? 6.026 20.369 -43.974 1.00 54.62 171 PRO A C 1
ATOM 1348 O O . PRO A 1 171 ? 5.623 19.952 -45.058 1.00 54.62 171 PRO A O 1
ATOM 1351 N N . ARG A 1 172 ? 5.659 21.561 -43.505 1.00 39.34 172 ARG A N 1
ATOM 1352 C CA . ARG A 1 172 ? 5.054 22.624 -44.324 1.00 39.34 172 ARG A CA 1
ATOM 1353 C C . ARG A 1 172 ? 5.721 23.930 -43.876 1.00 39.34 172 ARG A C 1
ATOM 1355 O O . ARG A 1 172 ? 5.599 24.277 -42.712 1.00 39.34 172 ARG A O 1
ATOM 1362 N N . GLY A 1 173 ? 6.520 24.642 -44.665 1.00 41.69 173 GLY A N 1
ATOM 1363 C CA . GLY A 1 173 ? 6.564 24.669 -46.120 1.00 41.69 173 GLY A CA 1
ATOM 1364 C C . GLY A 1 173 ? 5.348 25.414 -46.654 1.00 41.69 173 GLY A C 1
ATOM 1365 O O . GLY A 1 173 ? 4.429 24.757 -47.125 1.00 41.69 173 GLY A O 1
ATOM 1366 N N . HIS A 1 174 ? 5.333 26.738 -46.480 1.00 40.59 174 HIS A N 1
ATOM 1367 C CA . HIS A 1 174 ? 4.927 27.762 -47.449 1.00 40.59 174 HIS A CA 1
ATOM 1368 C C . HIS A 1 174 ? 5.396 29.130 -46.953 1.00 40.59 174 HIS A C 1
ATOM 1370 O O . HIS A 1 174 ? 5.234 29.393 -45.740 1.00 40.59 174 HIS A O 1
#

Foldseek 3Di:
DPPVVVVVVVVVVVVVVVLLVLLVCLLVQLLVLLVQLQLLLQQLLVLVVLHVPHPHDHLVRRVVSNVVSVVSNVVSLVSCVVRPDPQLNVLSVQLVVLSVVSVCSSVVVDVPDHNVVNVVSSVSNVVSSLSNVVRSCVRSVNDDPPPPPPPPPDPVVVVDDDPDPVVVDDDDDD

pLDDT: mean 85.54, std 18.08, range [38.41, 98.69]

Secondary structure (DSSP, 8-state):
---HHHHHHHHHHHHHHHHHHHHHHHHHHHHHHHHHHHHHHHHHHHHTTS-SSS----HHHHHHHHHHHHHHHHHHHHHHHHH--HHHHHHHHHHHHHHHHHHHHHHT--TT--HHHHHHHHHHHHHHHHHHHHHHHHHTT----------SS-HHHHT-----GGGG------

Organism: NCBI:txid1316803

Solvent-accessible surface area (backbone atoms only — not comparable to full-atom values): 9615 Å² total; per-residue (Å²): 143,79,61,72,66,59,50,52,56,48,52,52,49,54,52,51,51,51,52,49,51,53,36,52,50,26,53,54,49,25,55,51,24,49,50,48,35,48,53,46,22,49,16,19,24,17,50,70,71,46,36,90,90,45,78,59,30,51,55,82,74,36,47,66,54,34,52,56,28,46,56,48,26,55,60,28,42,55,43,32,69,74,57,45,56,71,68,30,42,52,28,42,51,50,23,50,52,32,39,50,53,39,42,36,53,34,74,59,71,46,88,87,70,42,45,69,60,47,51,50,37,54,51,49,26,53,51,27,46,53,50,21,53,51,36,46,34,56,76,67,70,46,79,89,67,76,77,70,77,67,73,75,79,44,76,75,65,74,67,64,73,78,86,54,81,68,78,80,68,75,92,76,91,130